Protein AF-A0A512M4A0-F1 (afdb_monomer_lite)

Structure (mmCIF, N/CA/C/O backbone):
data_AF-A0A512M4A0-F1
#
_entry.id   AF-A0A512M4A0-F1
#
loop_
_atom_site.group_PDB
_atom_site.id
_atom_site.type_symbol
_atom_site.label_atom_id
_atom_site.label_alt_id
_atom_site.label_comp_id
_atom_site.label_asym_id
_atom_site.label_entity_id
_atom_site.label_seq_id
_atom_site.pdbx_PDB_ins_code
_atom_site.Cartn_x
_atom_site.Cartn_y
_atom_site.Cartn_z
_atom_site.occupancy
_atom_site.B_iso_or_equiv
_atom_site.auth_seq_id
_atom_site.auth_comp_id
_atom_site.auth_asym_id
_atom_site.auth_atom_id
_atom_site.pdbx_PDB_model_num
ATOM 1 N N . MET A 1 1 ? 13.919 19.488 -38.236 1.00 41.12 1 MET A N 1
ATOM 2 C CA . MET A 1 1 ? 12.652 19.276 -37.510 1.00 41.12 1 MET A CA 1
ATOM 3 C C . MET A 1 1 ? 13.032 18.792 -36.120 1.00 41.12 1 MET A C 1
ATOM 5 O O . MET A 1 1 ? 13.508 17.676 -36.000 1.00 41.12 1 MET A O 1
ATOM 9 N N . LEU A 1 2 ? 12.998 19.676 -35.120 1.00 34.88 2 LEU A N 1
ATOM 10 C CA . LEU A 1 2 ? 13.291 19.325 -33.727 1.00 34.88 2 LEU A CA 1
ATOM 11 C C . LEU A 1 2 ? 12.071 18.585 -33.168 1.00 34.88 2 LEU A C 1
ATOM 13 O O . LEU A 1 2 ? 11.022 19.201 -32.999 1.00 34.88 2 LEU A O 1
ATOM 17 N N . TYR A 1 3 ? 12.195 17.283 -32.919 1.00 36.91 3 TYR A N 1
ATOM 18 C CA . TYR A 1 3 ? 11.244 16.576 -32.068 1.00 36.91 3 TYR A CA 1
ATOM 19 C C . TYR A 1 3 ? 11.517 17.026 -30.631 1.00 36.91 3 TYR A C 1
ATOM 21 O O . TYR A 1 3 ? 12.506 16.631 -30.020 1.00 36.91 3 TYR A O 1
ATOM 29 N N . LEU A 1 4 ? 10.673 17.922 -30.121 1.00 42.09 4 LEU A N 1
ATOM 30 C CA . LEU A 1 4 ? 10.556 18.157 -28.688 1.00 42.09 4 LEU A CA 1
ATOM 31 C C . LEU A 1 4 ? 10.042 16.847 -28.090 1.00 42.09 4 LEU A C 1
ATOM 33 O O . LEU A 1 4 ? 8.860 16.540 -28.223 1.00 42.09 4 LEU A O 1
ATOM 37 N N . GLY A 1 5 ? 10.943 16.055 -27.506 1.00 41.31 5 GLY A N 1
ATOM 38 C CA . GLY A 1 5 ? 10.567 14.920 -26.676 1.00 41.31 5 GLY A CA 1
ATOM 39 C C . GLY A 1 5 ? 9.622 15.434 -25.601 1.00 41.31 5 GLY A C 1
ATOM 40 O O . GLY A 1 5 ? 10.017 16.229 -24.746 1.00 41.31 5 GLY A O 1
ATOM 41 N N . LEU A 1 6 ? 8.349 15.064 -25.703 1.00 45.38 6 LEU A N 1
ATOM 42 C CA . LEU A 1 6 ? 7.398 15.284 -24.631 1.00 45.38 6 LEU A CA 1
ATOM 43 C C . LEU A 1 6 ? 7.891 14.412 -23.482 1.00 45.38 6 LEU A C 1
ATOM 45 O O . LEU A 1 6 ? 7.681 13.205 -23.504 1.00 45.38 6 LEU A O 1
ATOM 49 N N . ASN A 1 7 ? 8.572 15.011 -22.503 1.00 50.28 7 ASN A N 1
ATOM 50 C CA . ASN A 1 7 ? 8.697 14.370 -21.201 1.00 50.28 7 ASN A CA 1
ATOM 51 C C . ASN A 1 7 ? 7.264 14.052 -20.762 1.00 50.28 7 ASN A C 1
ATOM 53 O O . ASN A 1 7 ? 6.471 15.000 -20.652 1.00 50.28 7 ASN A O 1
ATOM 57 N N . PRO A 1 8 ? 6.895 12.772 -20.574 1.00 53.66 8 PRO A N 1
ATOM 58 C CA . PRO A 1 8 ? 5.578 12.458 -20.059 1.00 53.66 8 PRO A CA 1
ATOM 59 C C . PRO A 1 8 ? 5.421 13.219 -18.745 1.00 53.66 8 PRO A C 1
ATOM 61 O O . PRO A 1 8 ? 6.340 13.274 -17.922 1.00 53.66 8 PRO A O 1
ATOM 64 N N . ALA A 1 9 ? 4.289 13.910 -18.593 1.00 57.00 9 ALA A N 1
ATOM 65 C CA . ALA A 1 9 ? 4.001 14.579 -17.337 1.00 57.00 9 ALA A CA 1
ATOM 66 C C . ALA A 1 9 ? 4.089 13.523 -16.225 1.00 57.00 9 ALA A C 1
ATOM 68 O O . ALA A 1 9 ? 3.584 12.417 -16.427 1.00 57.00 9 ALA A O 1
ATOM 69 N N . PRO A 1 10 ? 4.733 13.825 -15.084 1.00 62.16 10 PRO A N 1
ATOM 70 C CA . PRO A 1 10 ? 4.868 12.850 -14.015 1.00 62.16 10 PRO A CA 1
ATOM 71 C C . PRO A 1 10 ? 3.476 12.377 -13.621 1.00 62.16 10 PRO A C 1
ATOM 73 O O . PRO A 1 10 ? 2.618 13.206 -13.288 1.00 62.16 10 PRO A O 1
ATOM 76 N N . THR A 1 11 ? 3.247 11.068 -13.665 1.00 65.50 11 THR A N 1
ATOM 77 C CA . THR A 1 11 ? 1.976 10.534 -13.208 1.00 65.50 11 THR A CA 1
ATOM 78 C C . THR A 1 11 ? 1.826 10.841 -11.728 1.00 65.50 11 THR A C 1
ATOM 80 O O . THR A 1 11 ? 2.746 10.702 -10.915 1.00 65.50 11 THR A O 1
ATOM 83 N N . MET A 1 12 ? 0.627 11.285 -11.376 1.00 79.56 12 MET A N 1
ATOM 84 C CA . MET A 1 12 ? 0.253 11.506 -9.995 1.00 79.56 12 MET A CA 1
ATOM 85 C C . MET A 1 12 ? -0.950 10.640 -9.675 1.00 79.56 12 MET A C 1
ATOM 87 O O . MET A 1 12 ? -2.031 10.822 -10.242 1.00 79.56 12 MET A O 1
ATOM 91 N N . LEU A 1 13 ? -0.754 9.732 -8.725 1.00 90.75 13 LEU A N 1
ATOM 92 C CA . LEU A 1 13 ? -1.834 8.969 -8.120 1.00 90.75 13 LEU A CA 1
ATOM 93 C C . LEU A 1 13 ? -2.157 9.609 -6.777 1.00 90.75 13 LEU A C 1
ATOM 95 O O . LEU A 1 13 ? -1.261 9.839 -5.963 1.00 90.75 13 LEU A O 1
ATOM 99 N N . THR A 1 14 ? -3.426 9.907 -6.533 1.00 94.44 14 THR A N 1
ATOM 100 C CA . THR A 1 14 ? -3.898 10.340 -5.216 1.00 94.44 14 THR A CA 1
ATOM 101 C C . THR A 1 14 ? -4.857 9.298 -4.677 1.00 94.44 14 THR A C 1
ATOM 103 O O . THR A 1 14 ? -5.840 8.962 -5.321 1.00 94.44 14 THR A O 1
ATOM 106 N N . LEU A 1 15 ? -4.564 8.784 -3.492 1.00 96.44 15 LEU A N 1
ATOM 107 C CA . LEU A 1 15 ? -5.384 7.804 -2.798 1.00 96.44 15 LEU A CA 1
ATOM 1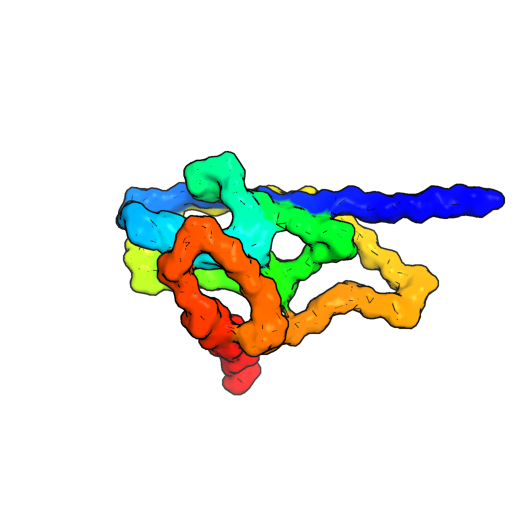08 C C . LEU A 1 15 ? -5.973 8.458 -1.552 1.00 96.44 15 LEU A C 1
ATOM 110 O O . LEU A 1 15 ? -5.266 9.146 -0.810 1.00 96.44 15 LEU A O 1
ATOM 114 N N . SER A 1 16 ? -7.263 8.243 -1.304 1.00 97.81 16 SER A N 1
ATOM 115 C CA . SER A 1 16 ? -7.905 8.691 -0.071 1.00 97.81 16 SER A CA 1
ATOM 116 C C . SER A 1 16 ? -8.932 7.694 0.445 1.00 97.81 16 SER A C 1
ATOM 118 O O . SER A 1 16 ? -9.604 7.011 -0.328 1.00 97.81 16 SER A O 1
ATOM 120 N N . PHE A 1 17 ? -9.046 7.595 1.766 1.00 98.12 17 PHE A N 1
ATOM 121 C CA . PHE A 1 17 ? -9.966 6.671 2.425 1.00 98.12 17 PHE A CA 1
ATOM 122 C C . PHE A 1 17 ? -10.440 7.201 3.780 1.00 98.12 17 PHE A C 1
ATOM 124 O O . PHE A 1 17 ? -9.798 8.064 4.373 1.00 98.12 17 PHE A O 1
ATOM 131 N N . ASP A 1 18 ? -11.523 6.640 4.317 1.00 97.25 18 ASP A N 1
ATOM 132 C CA . ASP A 1 18 ? -11.910 6.827 5.721 1.00 97.25 18 ASP A CA 1
ATOM 133 C C . ASP A 1 18 ? -12.324 5.503 6.368 1.00 97.25 18 ASP A C 1
ATOM 135 O O . ASP A 1 18 ? -12.957 4.652 5.740 1.00 97.25 18 ASP A O 1
ATOM 139 N N . LEU A 1 19 ? -11.955 5.347 7.639 1.00 97.06 19 LEU A N 1
ATOM 140 C CA . LEU A 1 19 ? -12.124 4.132 8.434 1.00 97.06 19 LEU A CA 1
ATOM 141 C C . LEU A 1 19 ? -12.955 4.467 9.672 1.00 97.06 19 LEU A C 1
ATOM 143 O O . LEU A 1 19 ? -12.579 5.360 10.435 1.00 97.06 19 LEU A O 1
ATOM 147 N N . ALA A 1 20 ? -14.063 3.760 9.894 1.00 93.62 20 ALA A N 1
ATOM 148 C CA . ALA A 1 20 ? -14.958 4.044 11.017 1.00 93.62 20 ALA A CA 1
ATOM 149 C C . ALA A 1 20 ? -14.317 3.704 12.370 1.00 93.62 20 ALA A C 1
ATOM 151 O O . ALA A 1 20 ? -14.230 4.572 13.237 1.00 93.62 20 ALA A O 1
ATOM 152 N N . ASP A 1 21 ? -13.796 2.483 12.493 1.00 92.38 21 ASP A N 1
ATOM 153 C CA . ASP A 1 21 ? -13.475 1.875 13.793 1.00 92.38 21 ASP A CA 1
ATOM 154 C C . ASP A 1 21 ? -11.971 1.670 14.019 1.00 92.38 21 ASP A C 1
ATOM 156 O O . ASP A 1 21 ? -11.545 1.068 15.000 1.00 92.38 21 ASP A O 1
ATOM 160 N N . ALA A 1 22 ? -11.132 2.185 13.117 1.00 95.31 22 ALA A N 1
ATOM 161 C CA . ALA A 1 22 ? -9.688 2.060 13.260 1.00 95.31 22 ALA A CA 1
ATOM 162 C C . ALA A 1 22 ? -9.193 2.795 14.523 1.00 95.31 22 ALA A C 1
ATOM 164 O O . ALA A 1 22 ? -9.681 3.872 14.882 1.00 95.31 22 ALA A O 1
ATOM 165 N N . THR A 1 23 ? -8.154 2.275 15.161 1.00 96.94 23 THR A N 1
ATOM 166 C CA . THR A 1 23 ? -7.475 2.936 16.280 1.00 96.94 23 THR A CA 1
ATOM 167 C C . THR A 1 23 ? -6.414 3.931 15.777 1.00 96.94 23 THR A C 1
ATOM 169 O O . THR A 1 23 ? -6.088 3.965 14.580 1.00 96.94 23 THR A O 1
ATOM 172 N N . PRO A 1 24 ? -5.824 4.763 16.658 1.00 96.06 24 PRO A N 1
ATOM 173 C CA . PRO A 1 24 ? -4.628 5.531 16.311 1.00 96.06 24 PRO A CA 1
ATOM 174 C C . PRO A 1 24 ? -3.459 4.646 15.857 1.00 96.06 24 PRO A C 1
ATOM 176 O O . PRO A 1 24 ? -2.712 5.043 14.966 1.00 96.06 24 PRO A O 1
ATOM 179 N N . ASN A 1 25 ? -3.326 3.440 16.421 1.00 96.62 25 ASN A N 1
ATOM 180 C CA . ASN A 1 25 ? -2.296 2.484 16.016 1.00 96.62 25 ASN A CA 1
ATOM 181 C C . ASN A 1 25 ? -2.547 1.953 14.603 1.00 96.62 25 ASN A C 1
ATOM 183 O O . ASN A 1 25 ? -1.619 1.928 13.807 1.00 96.62 25 ASN A O 1
ATOM 187 N N . ASP A 1 26 ? -3.789 1.627 14.243 1.00 97.38 26 ASP A N 1
ATOM 188 C CA . ASP A 1 26 ? -4.103 1.176 12.879 1.00 97.38 26 ASP A CA 1
ATOM 189 C C . ASP A 1 26 ? -3.805 2.269 11.846 1.00 97.38 26 ASP A C 1
ATOM 191 O O . ASP A 1 26 ? -3.204 2.015 10.803 1.00 97.38 26 ASP A O 1
ATOM 195 N N . ARG A 1 27 ? -4.151 3.524 12.159 1.00 96.69 27 ARG A N 1
ATOM 196 C CA . ARG A 1 27 ? -3.851 4.672 11.285 1.00 96.69 27 ARG A CA 1
ATOM 197 C C . ARG A 1 27 ? -2.358 4.914 11.128 1.00 96.69 27 ARG A C 1
ATOM 199 O O . ARG A 1 27 ? -1.901 5.180 10.018 1.00 96.69 27 ARG A O 1
ATOM 206 N N . ASN A 1 28 ? -1.605 4.848 12.221 1.00 96.88 28 ASN A N 1
ATOM 207 C CA . ASN A 1 28 ? -0.160 5.036 12.183 1.00 96.88 28 ASN A CA 1
ATOM 208 C C . ASN A 1 28 ? 0.532 3.875 11.448 1.00 96.88 28 ASN A C 1
ATOM 210 O O . ASN A 1 28 ? 1.438 4.128 10.652 1.00 96.88 28 ASN A O 1
ATOM 214 N N . TYR A 1 29 ? 0.040 2.643 11.607 1.00 97.81 29 TYR A N 1
ATOM 215 C CA . TYR A 1 29 ? 0.504 1.483 10.855 1.00 97.81 29 TYR A CA 1
ATOM 216 C C . TYR A 1 29 ? 0.261 1.662 9.354 1.00 97.81 29 TYR A C 1
ATOM 218 O O . TYR A 1 29 ? 1.205 1.558 8.574 1.00 97.81 29 TYR A O 1
ATOM 226 N N . LEU A 1 30 ? -0.966 1.997 8.937 1.00 97.62 30 LEU A N 1
ATOM 227 C CA . LEU A 1 30 ? -1.296 2.219 7.524 1.00 97.62 30 LEU A CA 1
ATOM 228 C C . LEU A 1 30 ? -0.501 3.378 6.925 1.00 97.62 30 LEU A C 1
ATOM 230 O O . LEU A 1 30 ? -0.009 3.264 5.807 1.00 97.62 30 LEU A O 1
ATOM 234 N N . ARG A 1 31 ? -0.308 4.467 7.678 1.00 97.62 31 ARG A N 1
ATOM 235 C CA . ARG A 1 31 ? 0.579 5.563 7.272 1.00 97.62 31 ARG A CA 1
ATOM 236 C C . ARG A 1 31 ? 1.997 5.062 7.021 1.00 97.62 31 ARG A C 1
ATOM 238 O O . ARG A 1 31 ? 2.548 5.342 5.967 1.00 97.62 31 ARG A O 1
ATOM 245 N N . SER A 1 32 ? 2.574 4.352 7.991 1.00 98.00 32 SER A N 1
ATOM 246 C CA . SER A 1 32 ? 3.921 3.787 7.879 1.00 98.00 32 SER A CA 1
ATOM 247 C C . SER A 1 32 ? 4.031 2.860 6.666 1.00 98.00 32 SER A C 1
ATOM 249 O O . SER A 1 32 ? 4.989 2.953 5.910 1.00 98.00 32 SER A O 1
ATOM 251 N N . MET A 1 33 ? 3.026 2.011 6.449 1.00 98.00 33 MET A N 1
ATOM 252 C CA . MET A 1 33 ? 2.973 1.064 5.337 1.00 98.00 33 MET A CA 1
ATOM 253 C C . MET A 1 33 ? 2.922 1.780 3.982 1.00 98.00 33 MET A C 1
ATOM 255 O O . MET A 1 33 ? 3.744 1.490 3.119 1.00 98.00 33 MET A O 1
ATOM 259 N N . PHE A 1 34 ? 2.024 2.753 3.803 1.00 98.06 34 PHE A N 1
ATOM 260 C CA . PHE A 1 34 ? 1.949 3.532 2.565 1.00 98.06 34 PHE A CA 1
ATOM 261 C C . PHE A 1 34 ? 3.251 4.301 2.307 1.00 98.06 34 PHE A C 1
ATOM 263 O O . PHE A 1 34 ? 3.774 4.257 1.197 1.00 98.06 34 PHE A O 1
ATOM 270 N N . GLU A 1 35 ? 3.821 4.942 3.330 1.00 97.38 35 GLU A N 1
ATOM 271 C CA . GLU A 1 35 ? 5.104 5.644 3.206 1.00 97.38 35 GLU A CA 1
ATOM 272 C C . GLU A 1 35 ? 6.229 4.692 2.761 1.00 97.38 35 GLU A C 1
ATOM 274 O O . GLU A 1 35 ? 6.976 5.041 1.858 1.00 97.38 35 GLU A O 1
ATOM 279 N N . ARG A 1 36 ? 6.290 3.449 3.267 1.00 97.25 36 ARG A N 1
ATOM 280 C CA . ARG A 1 36 ? 7.267 2.441 2.800 1.00 97.25 36 ARG A CA 1
ATOM 281 C C . ARG A 1 36 ? 7.136 2.090 1.316 1.00 97.25 36 ARG A C 1
ATOM 283 O O . ARG A 1 36 ? 8.133 1.754 0.683 1.00 97.25 36 ARG A O 1
ATOM 290 N N . PHE A 1 37 ? 5.933 2.161 0.753 1.00 95.88 37 PHE A N 1
ATOM 291 C CA . PHE A 1 37 ? 5.702 1.953 -0.679 1.00 95.88 37 PHE A CA 1
ATOM 292 C C . PHE A 1 37 ? 5.939 3.214 -1.532 1.00 95.88 37 PHE A C 1
ATOM 294 O O . PHE A 1 37 ? 5.699 3.171 -2.736 1.00 95.88 37 PHE A O 1
ATOM 301 N N . GLY A 1 38 ? 6.414 4.314 -0.941 1.00 94.50 38 GLY A N 1
ATOM 302 C CA . GLY A 1 38 ? 6.703 5.570 -1.639 1.00 94.50 38 GLY A CA 1
ATOM 303 C C . GLY A 1 38 ? 5.534 6.547 -1.713 1.00 94.50 38 GLY A C 1
ATOM 304 O O . GLY A 1 38 ? 5.561 7.529 -2.455 1.00 94.50 38 GLY A O 1
ATOM 305 N N . TRP A 1 39 ? 4.472 6.313 -0.941 1.00 95.31 39 TRP A N 1
ATOM 306 C CA . TRP A 1 39 ? 3.354 7.245 -0.880 1.00 95.31 39 TRP A CA 1
ATOM 307 C C . TRP A 1 39 ? 3.642 8.383 0.096 1.00 95.31 39 TRP A C 1
ATOM 309 O O . TRP A 1 39 ? 3.807 8.191 1.301 1.00 95.31 39 TRP A O 1
ATOM 319 N N . LYS A 1 40 ? 3.571 9.616 -0.396 1.00 95.62 40 LYS A N 1
ATOM 320 C CA . LYS A 1 40 ? 3.667 10.816 0.430 1.00 95.62 40 LYS A CA 1
ATOM 321 C C . LYS A 1 40 ? 2.317 11.169 1.041 1.00 95.62 40 LYS A C 1
ATOM 323 O O . LYS A 1 40 ? 1.348 11.439 0.333 1.00 95.62 40 LYS A O 1
ATOM 328 N N . ARG A 1 41 ? 2.255 11.271 2.367 1.00 96.31 41 ARG A N 1
ATOM 329 C CA . ARG A 1 41 ? 1.058 11.748 3.071 1.00 96.31 41 ARG A CA 1
ATOM 330 C C . ARG A 1 41 ? 0.794 13.233 2.784 1.00 96.31 41 ARG A C 1
ATOM 332 O O . ARG A 1 41 ? 1.678 14.067 2.967 1.00 96.31 41 ARG A O 1
ATOM 339 N N . LEU A 1 42 ? -0.440 13.566 2.399 1.00 95.56 42 LEU A N 1
ATOM 340 C CA . LEU A 1 42 ? -0.903 14.949 2.198 1.00 95.56 42 LEU A CA 1
ATOM 341 C C . LEU A 1 42 ? -1.674 15.511 3.403 1.00 95.56 42 LEU A C 1
ATOM 343 O O . LEU A 1 42 ? -1.827 16.721 3.530 1.00 95.56 42 LEU A O 1
ATOM 347 N N . GLY A 1 43 ? -2.144 14.640 4.296 1.00 92.38 43 GLY A N 1
ATOM 348 C CA . GLY A 1 43 ? -2.919 15.001 5.484 1.00 92.38 43 GLY A CA 1
ATOM 349 C C . GLY A 1 43 ? -4.065 14.020 5.702 1.00 92.38 43 GLY A C 1
ATOM 350 O O . GLY A 1 43 ? -4.555 13.417 4.752 1.00 92.38 43 GLY A O 1
ATOM 351 N N . GLY A 1 44 ? -4.472 13.806 6.959 1.00 91.00 44 GLY A N 1
ATOM 352 C CA . GLY A 1 44 ? -5.499 12.807 7.278 1.00 91.00 44 GLY A CA 1
ATOM 353 C C . GLY A 1 44 ? -5.130 11.427 6.720 1.00 91.00 44 GLY A C 1
ATOM 354 O O . GLY A 1 44 ? -4.017 10.954 6.983 1.00 91.00 44 GLY A O 1
ATOM 355 N N . SER A 1 45 ? -6.050 10.856 5.941 1.00 95.81 45 SER A N 1
ATOM 356 C CA . SER A 1 45 ? -5.940 9.586 5.207 1.00 95.81 45 SER A CA 1
ATOM 357 C C . SER A 1 45 ? -5.790 9.799 3.690 1.00 95.81 45 SER A C 1
ATOM 359 O O . SER A 1 45 ? -6.291 9.009 2.894 1.00 95.81 45 SER A O 1
ATOM 361 N N . VAL A 1 46 ? -5.149 10.900 3.286 1.00 97.50 46 VAL A N 1
ATOM 362 C CA . VAL A 1 46 ? -4.886 11.249 1.883 1.00 97.50 46 VAL A CA 1
ATOM 363 C C . VAL A 1 46 ? -3.396 11.105 1.587 1.00 97.50 46 VAL A C 1
ATOM 365 O O . VAL A 1 46 ? -2.551 11.649 2.310 1.00 97.50 46 VAL A O 1
ATOM 368 N N . PHE A 1 47 ? -3.080 10.402 0.505 1.00 97.12 47 PHE A N 1
ATOM 369 C CA . PHE A 1 47 ? -1.727 10.059 0.084 1.00 97.12 47 PHE A CA 1
ATOM 370 C C . PHE A 1 47 ? -1.535 10.339 -1.403 1.00 97.12 47 PHE A C 1
ATOM 372 O O . PHE A 1 47 ? -2.469 10.219 -2.192 1.00 97.12 47 PHE A O 1
ATOM 379 N N . ARG A 1 48 ? -0.313 10.701 -1.788 1.00 94.44 48 ARG A N 1
ATOM 380 C CA . ARG A 1 48 ? 0.088 10.892 -3.178 1.00 94.44 48 ARG A CA 1
ATOM 381 C C . ARG A 1 48 ? 1.305 10.049 -3.498 1.00 94.44 48 ARG A C 1
ATOM 383 O O . ARG A 1 48 ? 2.315 10.163 -2.811 1.00 94.44 48 ARG A O 1
ATOM 390 N N . TYR A 1 49 ? 1.213 9.277 -4.565 1.00 92.00 49 TYR A N 1
ATOM 391 C CA . TYR A 1 49 ? 2.350 8.615 -5.182 1.00 92.00 49 TYR A CA 1
ATOM 392 C C . TYR A 1 49 ? 2.772 9.416 -6.416 1.00 92.00 49 TYR A C 1
ATOM 394 O O . TYR A 1 49 ? 1.920 9.883 -7.181 1.00 92.00 49 TYR A O 1
ATOM 402 N N . LYS A 1 50 ? 4.079 9.640 -6.551 1.00 83.00 50 LYS A N 1
ATOM 403 C CA . LYS A 1 50 ? 4.697 10.305 -7.700 1.00 83.00 50 LYS A CA 1
ATOM 404 C C . LYS A 1 50 ? 6.002 9.578 -7.996 1.00 83.00 50 LYS A C 1
ATOM 406 O O . LYS A 1 50 ? 6.905 9.626 -7.166 1.00 83.00 50 LYS A O 1
ATOM 411 N N . ASP A 1 51 ? 6.094 8.992 -9.178 1.00 73.50 51 ASP A N 1
ATOM 412 C CA . ASP A 1 51 ? 7.352 8.520 -9.749 1.00 73.50 51 ASP A CA 1
ATOM 413 C C . ASP A 1 51 ? 7.762 9.473 -10.883 1.00 73.50 51 ASP A C 1
ATOM 415 O O . ASP A 1 51 ? 6.916 10.064 -11.559 1.00 73.50 51 ASP A O 1
ATOM 419 N N . GLU A 1 52 ? 9.062 9.709 -11.028 1.00 65.50 52 GLU A N 1
ATOM 420 C CA . GLU A 1 52 ? 9.613 10.615 -12.040 1.00 65.50 52 GLU A CA 1
ATOM 421 C C . GLU A 1 52 ? 9.919 9.906 -13.358 1.00 65.50 52 GLU A C 1
ATOM 423 O O . GLU A 1 52 ? 10.016 10.577 -14.383 1.00 65.50 52 GLU A O 1
ATOM 428 N N . ASN A 1 53 ? 10.043 8.576 -13.340 1.00 61.47 53 ASN A N 1
ATOM 429 C CA . ASN A 1 53 ? 10.480 7.802 -14.496 1.00 61.47 53 ASN A CA 1
ATOM 430 C C . ASN A 1 53 ? 9.349 6.972 -15.109 1.00 61.47 53 ASN A C 1
ATOM 432 O O . ASN A 1 53 ? 9.228 6.942 -16.331 1.00 61.47 53 ASN A O 1
ATOM 436 N N . ASN A 1 54 ? 8.526 6.300 -14.295 1.00 66.56 54 ASN A N 1
ATOM 437 C CA . ASN A 1 54 ? 7.334 5.587 -14.764 1.00 66.56 54 ASN A CA 1
ATOM 438 C C . ASN A 1 54 ? 6.458 5.130 -13.590 1.00 66.56 54 ASN A C 1
ATOM 440 O O . ASN A 1 54 ? 6.958 4.953 -12.486 1.00 66.56 54 ASN A O 1
ATOM 444 N N . ASP A 1 55 ? 5.174 4.871 -13.825 1.00 73.31 55 ASP A N 1
ATOM 445 C CA . ASP A 1 55 ? 4.309 4.315 -12.783 1.00 73.31 55 ASP A CA 1
ATOM 446 C C . ASP A 1 55 ? 4.693 2.870 -12.445 1.00 73.31 55 ASP A C 1
ATOM 448 O O . ASP A 1 55 ? 4.360 1.946 -13.196 1.00 73.31 55 ASP A O 1
ATOM 452 N N . ASP A 1 56 ? 5.319 2.634 -11.290 1.00 85.12 56 ASP A N 1
ATOM 453 C CA . ASP A 1 56 ? 5.581 1.271 -10.823 1.00 85.12 56 ASP A CA 1
ATOM 454 C C . ASP A 1 56 ? 4.326 0.641 -10.188 1.00 85.12 56 ASP A C 1
ATOM 456 O O . ASP A 1 56 ? 4.184 0.457 -8.970 1.00 85.12 56 ASP A O 1
ATOM 460 N N . TRP A 1 57 ? 3.362 0.324 -11.055 1.00 87.31 57 TRP A N 1
ATOM 461 C CA . TRP A 1 57 ? 2.088 -0.254 -10.648 1.00 87.31 57 TRP A CA 1
ATOM 462 C C . TRP A 1 57 ? 2.255 -1.602 -9.952 1.00 87.31 57 TRP A C 1
ATOM 464 O O . TRP A 1 57 ? 1.563 -1.862 -8.967 1.00 87.31 57 TRP A O 1
ATOM 474 N N . LEU A 1 58 ? 3.145 -2.457 -10.458 1.00 90.06 58 LEU A N 1
ATOM 475 C CA . LEU A 1 58 ? 3.231 -3.851 -10.026 1.00 90.06 58 LEU A CA 1
ATOM 476 C C . LEU A 1 58 ? 4.109 -4.053 -8.792 1.00 90.06 58 LEU A C 1
ATOM 478 O O . LEU A 1 58 ? 3.819 -4.976 -8.035 1.00 90.06 58 LEU A O 1
ATOM 482 N N . ASN A 1 59 ? 5.092 -3.187 -8.525 1.00 91.44 59 ASN A N 1
ATOM 483 C CA . ASN A 1 59 ? 5.923 -3.313 -7.324 1.00 91.44 59 ASN A CA 1
ATOM 484 C C . ASN A 1 59 ? 5.497 -2.366 -6.196 1.00 91.44 59 ASN A C 1
ATOM 486 O O . ASN A 1 59 ? 5.754 -2.655 -5.026 1.00 91.44 59 ASN A O 1
ATOM 490 N N . ARG A 1 60 ? 4.823 -1.244 -6.501 1.00 92.19 60 ARG A N 1
ATOM 491 C CA . ARG A 1 60 ? 4.458 -0.224 -5.496 1.00 92.19 60 ARG A CA 1
ATOM 492 C C . ARG A 1 60 ? 2.965 -0.071 -5.305 1.00 92.19 60 ARG A C 1
ATOM 494 O O . ARG A 1 60 ? 2.443 -0.306 -4.212 1.00 92.19 60 ARG A O 1
ATOM 501 N N . VAL A 1 61 ? 2.271 0.332 -6.364 1.00 92.81 61 VAL A N 1
ATOM 502 C CA . VAL A 1 61 ? 0.885 0.802 -6.261 1.00 92.81 61 VAL A CA 1
ATOM 503 C C . VAL A 1 61 ? -0.040 -0.349 -5.891 1.00 92.81 61 VAL A C 1
ATOM 505 O O . VAL A 1 61 ? -0.671 -0.313 -4.834 1.00 92.81 61 VAL A O 1
ATOM 508 N N . VAL A 1 62 ? -0.085 -1.401 -6.709 1.00 94.19 62 VAL A N 1
ATOM 509 C CA . VAL A 1 62 ? -0.960 -2.557 -6.484 1.00 94.19 62 VAL A CA 1
ATOM 510 C C . VAL A 1 62 ? -0.613 -3.269 -5.173 1.00 94.19 62 VAL A C 1
ATOM 512 O O . VAL A 1 62 ? -1.537 -3.457 -4.375 1.00 94.19 62 VAL A O 1
ATOM 515 N N . PRO A 1 63 ? 0.661 -3.589 -4.859 1.00 95.62 63 PRO A N 1
ATOM 516 C CA . PRO A 1 63 ? 0.999 -4.224 -3.586 1.00 95.62 63 PRO A CA 1
ATOM 517 C C . PRO A 1 63 ? 0.560 -3.417 -2.363 1.00 95.62 63 PRO A C 1
ATOM 519 O O . PRO A 1 63 ? 0.000 -3.994 -1.433 1.00 95.62 63 PRO A O 1
ATOM 522 N N . SER A 1 64 ? 0.722 -2.088 -2.372 1.00 96.62 64 SER A N 1
ATOM 523 C CA . SER A 1 64 ? 0.290 -1.239 -1.252 1.00 96.62 64 SER A CA 1
ATOM 524 C C . SER A 1 64 ? -1.229 -1.258 -1.036 1.00 96.62 64 SER A C 1
ATOM 526 O O . SER A 1 64 ? -1.702 -1.333 0.100 1.00 96.62 64 SER A O 1
ATOM 528 N N . ILE A 1 65 ? -2.010 -1.264 -2.121 1.00 97.19 65 ILE A N 1
ATOM 529 C CA . ILE A 1 65 ? -3.477 -1.311 -2.073 1.00 97.19 65 ILE A CA 1
ATOM 530 C C . ILE A 1 65 ? -3.954 -2.700 -1.638 1.00 97.19 65 ILE A C 1
ATOM 532 O O . ILE A 1 65 ? -4.872 -2.816 -0.822 1.00 97.19 65 ILE A O 1
ATOM 536 N N . MET A 1 66 ? -3.321 -3.762 -2.140 1.00 97.50 66 MET A N 1
ATOM 537 C CA . MET A 1 66 ? -3.623 -5.130 -1.722 1.00 97.50 66 MET A CA 1
ATOM 538 C C . MET A 1 66 ? -3.290 -5.345 -0.244 1.00 97.50 66 MET A C 1
ATOM 540 O O . MET A 1 66 ? -4.099 -5.933 0.476 1.00 97.50 66 MET A O 1
ATOM 544 N N . PHE A 1 67 ? -2.155 -4.818 0.228 1.00 97.69 67 PHE A N 1
ATOM 545 C CA . PHE A 1 67 ? -1.783 -4.863 1.639 1.00 97.69 67 PHE A CA 1
ATOM 546 C C . PHE A 1 67 ? -2.808 -4.103 2.487 1.00 97.69 67 PHE A C 1
ATOM 548 O O . PHE A 1 67 ? -3.304 -4.642 3.474 1.00 97.69 67 PHE A O 1
ATOM 555 N N . PHE A 1 68 ? -3.184 -2.881 2.088 1.00 98.19 68 PHE A N 1
ATOM 556 C CA . PHE A 1 68 ? -4.233 -2.100 2.752 1.00 98.19 68 PHE A CA 1
ATOM 557 C C . PHE A 1 68 ? -5.538 -2.894 2.879 1.00 98.19 68 PHE A C 1
ATOM 559 O O . PHE A 1 68 ? -6.074 -3.007 3.981 1.00 98.19 68 PHE A O 1
ATOM 566 N N . ARG A 1 69 ? -6.015 -3.498 1.781 1.00 97.69 69 ARG A N 1
ATOM 567 C CA . ARG A 1 69 ? -7.217 -4.344 1.788 1.00 97.69 69 ARG A CA 1
ATOM 568 C C . ARG A 1 69 ? -7.062 -5.518 2.755 1.00 97.69 69 ARG A C 1
ATOM 570 O O . ARG A 1 69 ? -7.973 -5.784 3.531 1.00 97.69 69 ARG A O 1
ATOM 577 N N . SER A 1 70 ? -5.932 -6.222 2.705 1.00 97.12 70 SER A N 1
ATOM 578 C CA . SER A 1 70 ? -5.663 -7.353 3.597 1.00 97.12 70 SER A CA 1
ATOM 579 C C . SER A 1 70 ? -5.688 -6.924 5.063 1.00 97.12 70 SER A C 1
ATOM 581 O O . SER A 1 70 ? -6.286 -7.604 5.890 1.00 97.12 70 SER A O 1
ATOM 583 N N . PHE A 1 71 ? -5.084 -5.778 5.377 1.00 97.25 71 PHE A N 1
ATOM 584 C CA . PHE A 1 71 ? -5.014 -5.238 6.728 1.00 97.25 71 PHE A CA 1
ATOM 585 C C . PHE A 1 71 ? -6.399 -4.903 7.288 1.00 97.25 71 PHE A C 1
ATOM 587 O O . PHE A 1 71 ? -6.711 -5.299 8.407 1.00 97.25 71 PHE A O 1
ATOM 594 N N . ILE A 1 72 ? -7.241 -4.197 6.524 1.00 97.38 72 ILE A N 1
ATOM 595 C CA . ILE A 1 72 ? -8.576 -3.815 7.012 1.00 97.38 72 ILE A CA 1
ATOM 596 C C . ILE A 1 72 ? -9.505 -5.023 7.169 1.00 97.38 72 ILE A C 1
ATOM 598 O O . ILE A 1 72 ? -10.328 -5.021 8.076 1.00 97.38 72 ILE A O 1
ATOM 602 N N . VAL A 1 73 ? -9.353 -6.059 6.333 1.00 97.25 73 VAL A N 1
ATOM 603 C CA . VAL A 1 73 ? -10.130 -7.304 6.445 1.00 97.25 73 VAL A CA 1
ATOM 604 C C . VAL A 1 73 ? -9.704 -8.097 7.678 1.00 97.25 73 VAL A C 1
ATOM 606 O O . VAL A 1 73 ? -10.555 -8.475 8.472 1.00 97.25 73 VAL A O 1
ATOM 609 N N . GLU A 1 74 ? -8.401 -8.306 7.871 1.00 96.38 74 GLU A N 1
ATOM 610 C CA . GLU A 1 74 ? -7.871 -9.053 9.023 1.00 96.38 74 GLU A CA 1
ATOM 611 C C . GLU A 1 74 ? -8.225 -8.393 10.363 1.00 96.38 74 GLU A C 1
ATOM 613 O O . GLU A 1 74 ? -8.425 -9.060 11.374 1.00 96.38 74 GLU A O 1
ATOM 618 N N . ARG A 1 75 ? -8.296 -7.060 10.383 1.00 96.31 75 ARG A N 1
ATOM 619 C CA . ARG A 1 75 ? -8.588 -6.276 11.587 1.00 96.31 75 ARG A CA 1
ATOM 620 C C . ARG A 1 75 ? -10.072 -5.973 11.788 1.00 96.31 75 ARG A C 1
ATOM 622 O O . ARG A 1 75 ? -10.385 -5.275 12.747 1.00 96.31 75 ARG A O 1
ATOM 629 N N . ASP A 1 76 ? -10.945 -6.455 10.903 1.00 97.06 76 ASP A N 1
ATOM 630 C CA . ASP A 1 76 ? -12.385 -6.158 10.904 1.00 97.06 76 ASP A CA 1
ATOM 631 C C . ASP A 1 76 ? -12.683 -4.642 10.970 1.00 97.06 76 ASP A C 1
ATOM 633 O O . ASP A 1 76 ? -13.527 -4.158 11.723 1.00 97.06 76 ASP A O 1
ATOM 637 N N . ILE A 1 77 ? -11.924 -3.849 10.204 1.00 97.44 77 ILE A N 1
ATOM 638 C CA . ILE A 1 77 ? -12.057 -2.388 10.167 1.00 97.44 77 ILE A CA 1
ATOM 639 C C . ILE A 1 77 ? -13.019 -1.990 9.047 1.00 97.44 77 ILE A C 1
ATOM 641 O O . ILE A 1 77 ? -12.734 -2.184 7.862 1.00 97.44 77 ILE A O 1
ATOM 645 N N . HIS A 1 78 ? -14.110 -1.309 9.402 1.00 97.38 78 HIS A N 1
ATOM 646 C CA . HIS A 1 78 ? -15.053 -0.784 8.418 1.00 97.38 78 HIS A CA 1
ATOM 647 C C . HIS A 1 78 ? -14.476 0.368 7.587 1.00 97.38 78 HIS A C 1
ATOM 649 O O . HIS A 1 78 ? -14.147 1.446 8.097 1.00 97.38 78 HIS A O 1
ATOM 655 N N . LEU A 1 79 ? -14.447 0.155 6.272 1.00 97.44 79 LEU A N 1
ATOM 656 C CA . LEU A 1 79 ? -14.128 1.155 5.260 1.00 97.4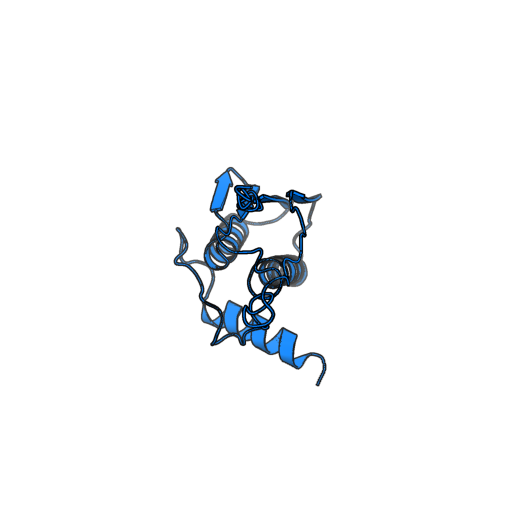4 79 LEU A CA 1
ATOM 657 C C . LEU A 1 79 ? -15.388 1.944 4.890 1.00 97.44 79 LEU A C 1
ATOM 659 O O . LEU A 1 79 ? -16.319 1.391 4.309 1.00 97.44 79 LEU A O 1
ATOM 663 N N . LYS A 1 80 ? -15.416 3.244 5.196 1.00 97.31 80 LYS A N 1
ATOM 664 C CA . LYS A 1 80 ? -16.542 4.116 4.821 1.00 97.31 80 LYS A CA 1
ATOM 665 C C . LYS A 1 80 ? -16.470 4.535 3.362 1.00 97.31 80 LYS A C 1
ATOM 667 O O . LYS A 1 80 ? -17.483 4.554 2.672 1.00 97.31 80 LYS A O 1
ATOM 672 N N . PHE A 1 81 ? -15.273 4.894 2.908 1.00 96.44 81 PHE A N 1
ATOM 673 C CA . PHE A 1 81 ? -15.011 5.174 1.505 1.00 96.44 81 PHE A CA 1
ATOM 674 C C . PHE A 1 81 ? -13.549 4.909 1.165 1.00 96.44 81 PHE A C 1
ATOM 676 O O . PHE A 1 81 ? -12.671 4.957 2.029 1.00 96.44 81 PHE A O 1
ATOM 683 N N . PHE A 1 82 ? -13.311 4.680 -0.121 1.00 97.62 82 PHE A N 1
ATOM 684 C CA . PHE A 1 82 ? -11.995 4.584 -0.728 1.00 97.62 82 PHE A CA 1
ATOM 685 C C . PHE A 1 82 ? -12.066 5.161 -2.137 1.00 97.62 82 PHE A C 1
ATOM 687 O O . PHE A 1 82 ? -12.999 4.863 -2.881 1.00 97.62 82 PHE A O 1
ATOM 694 N N . THR A 1 83 ? -11.083 5.975 -2.497 1.00 96.94 83 THR A N 1
ATOM 695 C CA . THR A 1 83 ? -10.917 6.517 -3.845 1.00 96.94 83 THR A CA 1
ATOM 696 C C . THR A 1 83 ? -9.449 6.477 -4.233 1.00 96.94 83 THR A C 1
ATOM 698 O O . THR A 1 83 ? -8.560 6.645 -3.392 1.00 96.94 83 THR A O 1
ATOM 701 N N . ILE A 1 84 ? -9.209 6.254 -5.519 1.00 93.75 84 ILE A N 1
ATOM 702 C CA . ILE A 1 84 ? -7.906 6.426 -6.141 1.00 93.75 84 ILE A CA 1
ATOM 703 C C . ILE A 1 84 ? -8.104 7.208 -7.435 1.00 93.75 84 ILE A C 1
ATOM 705 O O . ILE A 1 84 ? -8.770 6.747 -8.358 1.00 93.75 84 ILE A O 1
ATOM 709 N N . ASP A 1 85 ? -7.537 8.404 -7.474 1.00 90.69 85 ASP A N 1
ATOM 710 C CA . ASP A 1 85 ? -7.510 9.255 -8.650 1.00 90.69 85 ASP A CA 1
ATOM 711 C C . ASP A 1 85 ? -6.166 9.065 -9.339 1.00 90.69 85 ASP A C 1
ATOM 713 O O . ASP A 1 85 ? -5.114 9.405 -8.787 1.00 90.69 85 ASP A O 1
ATOM 717 N N . ALA A 1 86 ? -6.204 8.505 -10.544 1.00 84.19 86 ALA A N 1
ATOM 718 C CA . ALA A 1 86 ? -5.032 8.268 -11.366 1.00 84.19 86 ALA A CA 1
ATOM 719 C C . ALA A 1 86 ? -5.067 9.188 -12.587 1.00 84.19 86 ALA A C 1
ATOM 721 O O . ALA A 1 86 ? -5.870 8.988 -13.495 1.00 84.19 86 ALA A O 1
ATOM 722 N N . ASN A 1 87 ? -4.182 10.184 -12.618 1.00 74.44 87 ASN A N 1
ATOM 723 C CA . ASN A 1 87 ? -3.951 10.993 -13.813 1.00 74.44 87 ASN A CA 1
ATOM 724 C C . ASN A 1 87 ? -2.678 10.494 -14.492 1.00 74.44 87 ASN A C 1
ATOM 726 O O . ASN A 1 87 ? -1.612 11.084 -14.321 1.00 74.44 87 ASN A O 1
ATOM 730 N N . SER A 1 88 ? -2.798 9.373 -15.202 1.00 63.31 88 SER A N 1
ATOM 731 C CA . SER A 1 88 ? -1.718 8.789 -15.999 1.00 63.31 88 SER A CA 1
ATOM 732 C C . SER A 1 88 ? -2.015 8.999 -17.481 1.00 63.31 88 SER A C 1
ATOM 734 O O . SER A 1 88 ? -3.138 8.777 -17.940 1.00 63.31 88 SER A O 1
ATOM 736 N N . THR A 1 89 ? -1.011 9.430 -18.236 1.00 56.59 89 THR A N 1
ATOM 737 C CA . THR A 1 89 ? -1.009 9.295 -19.693 1.00 56.59 89 THR A CA 1
ATOM 738 C C . THR A 1 89 ? -0.182 8.067 -20.030 1.00 56.59 89 THR A C 1
ATOM 740 O O . THR A 1 89 ? 1.043 8.139 -20.074 1.00 56.59 89 THR A O 1
ATOM 743 N N . SER A 1 90 ? -0.842 6.937 -20.262 1.00 54.44 90 SER A N 1
ATOM 744 C CA . SER A 1 90 ? -0.194 5.701 -20.694 1.00 54.44 90 SER A CA 1
ATOM 745 C C . SER A 1 90 ? 0.166 5.780 -22.181 1.00 54.44 90 SER A C 1
ATOM 747 O O . SER A 1 90 ? -0.512 5.219 -23.039 1.00 54.44 90 SER A O 1
ATOM 749 N N . PHE A 1 91 ? 1.246 6.494 -22.500 1.00 57.31 91 PHE A N 1
ATOM 750 C CA . PHE A 1 91 ? 1.932 6.318 -23.777 1.00 57.31 91 PHE A CA 1
ATOM 751 C C . PHE A 1 91 ? 3.052 5.305 -23.581 1.00 57.31 91 PHE A C 1
ATOM 753 O O . PHE A 1 91 ? 4.053 5.584 -22.928 1.00 57.31 91 PHE A O 1
ATOM 760 N N . LEU A 1 92 ? 2.862 4.115 -24.148 1.00 63.69 92 LEU A N 1
ATOM 761 C CA . LEU A 1 92 ? 3.952 3.171 -24.3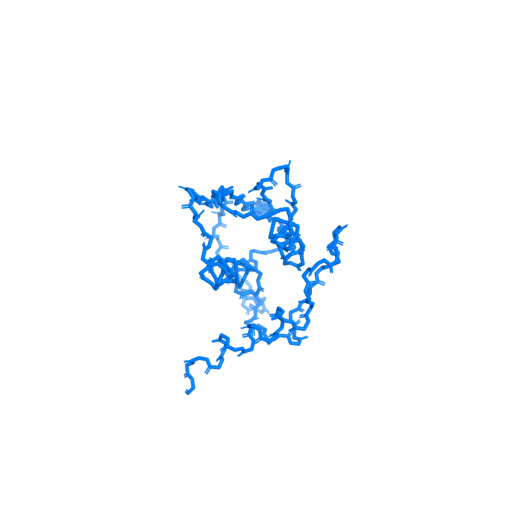28 1.00 63.69 92 LEU A CA 1
ATOM 762 C C . LEU A 1 92 ? 4.829 3.696 -25.469 1.00 63.69 92 LEU A C 1
ATOM 764 O O . LEU A 1 92 ? 4.496 3.511 -26.640 1.00 63.69 92 LEU A O 1
ATOM 768 N N . ASP A 1 93 ? 5.916 4.384 -25.134 1.00 66.69 93 ASP A N 1
ATOM 769 C CA . ASP A 1 93 ? 6.936 4.728 -26.119 1.00 66.69 93 ASP A CA 1
ATOM 770 C C . ASP A 1 93 ? 7.877 3.530 -26.301 1.00 66.69 93 ASP A C 1
ATOM 772 O O . ASP A 1 93 ? 8.783 3.301 -25.505 1.00 66.69 93 ASP A O 1
ATOM 776 N N . HIS A 1 94 ? 7.611 2.733 -27.336 1.00 74.62 94 HIS A N 1
ATOM 777 C CA . HIS A 1 94 ? 8.482 1.642 -27.784 1.00 74.62 94 HIS A CA 1
ATOM 778 C C . HIS A 1 94 ? 9.235 2.021 -29.069 1.00 74.62 94 HIS A C 1
ATOM 780 O O . HIS A 1 94 ? 9.489 1.174 -29.921 1.00 74.62 94 HIS A O 1
ATOM 786 N N . SER A 1 95 ? 9.531 3.312 -29.268 1.00 81.00 95 SER A N 1
ATOM 787 C CA . SER A 1 95 ? 10.296 3.766 -30.438 1.00 81.00 95 SER A CA 1
ATOM 788 C C . SER A 1 95 ? 11.754 3.291 -30.426 1.00 81.00 95 SER A C 1
ATOM 790 O O . SER A 1 95 ? 12.359 3.171 -31.491 1.00 81.00 95 SER A O 1
ATOM 792 N N . ASP A 1 96 ? 12.294 2.976 -29.246 1.00 80.81 96 ASP A N 1
ATOM 793 C CA . ASP A 1 96 ? 13.572 2.292 -29.061 1.00 80.81 96 ASP A CA 1
ATOM 794 C C . ASP A 1 96 ? 13.334 0.919 -28.413 1.00 80.81 96 ASP A C 1
ATOM 796 O O . ASP A 1 96 ? 13.053 0.810 -27.218 1.00 80.81 96 ASP A O 1
ATOM 800 N N . GLU A 1 97 ? 13.448 -0.143 -29.214 1.00 82.19 97 GLU A N 1
ATOM 801 C CA . GLU A 1 97 ? 13.236 -1.526 -28.769 1.00 82.19 97 GLU A CA 1
ATOM 802 C C . GLU A 1 97 ? 14.285 -2.001 -27.745 1.00 82.19 97 GLU A C 1
ATOM 804 O O . GLU A 1 97 ? 14.066 -3.004 -27.063 1.00 82.19 97 GLU A O 1
ATOM 809 N N . ALA A 1 98 ? 15.416 -1.294 -27.609 1.00 82.81 98 ALA A N 1
ATOM 810 C CA . ALA A 1 98 ? 16.441 -1.617 -26.621 1.00 82.81 98 ALA A CA 1
ATOM 811 C C . ALA A 1 98 ? 16.098 -1.106 -25.209 1.00 82.81 98 ALA A C 1
ATOM 813 O O . ALA A 1 98 ? 16.718 -1.553 -24.239 1.00 82.81 98 ALA A O 1
ATOM 814 N N . ILE A 1 99 ? 15.129 -0.191 -25.070 1.00 75.31 99 ILE A N 1
ATOM 815 C CA . ILE A 1 99 ? 14.709 0.360 -23.777 1.00 75.31 99 ILE A CA 1
ATOM 816 C C . ILE A 1 99 ? 13.624 -0.543 -23.158 1.00 75.31 99 ILE A C 1
ATOM 818 O O . ILE A 1 99 ? 12.576 -0.761 -23.773 1.00 75.31 99 ILE A O 1
ATOM 822 N N . PRO A 1 100 ? 13.821 -1.062 -21.929 1.00 72.44 100 PRO A N 1
ATOM 823 C CA . PRO A 1 100 ? 12.798 -1.841 -21.237 1.00 72.44 100 PRO A CA 1
ATOM 824 C C . PRO A 1 100 ? 11.509 -1.040 -21.006 1.00 72.44 100 PRO A C 1
ATOM 826 O O . PRO A 1 100 ? 11.542 0.087 -20.519 1.00 72.44 100 PRO A O 1
ATOM 829 N N . LEU A 1 101 ? 10.358 -1.661 -21.274 1.00 74.81 101 LEU A N 1
ATOM 830 C CA . LEU A 1 101 ? 9.024 -1.053 -21.154 1.00 74.81 101 LEU A CA 1
ATOM 831 C C . LEU A 1 101 ? 8.481 -0.983 -19.708 1.00 74.81 101 LEU A C 1
ATOM 833 O O . LEU A 1 101 ? 7.272 -1.025 -19.488 1.00 74.81 101 LEU A O 1
ATOM 837 N N . GLY A 1 102 ? 9.366 -0.891 -18.715 1.00 75.12 102 GLY A N 1
ATOM 838 C CA . GLY A 1 102 ? 9.023 -0.868 -17.293 1.00 75.12 102 GLY A CA 1
ATOM 839 C C . GLY A 1 102 ? 9.921 -1.766 -16.445 1.00 75.12 102 GLY A C 1
ATOM 840 O O . GLY A 1 102 ? 10.945 -2.271 -16.908 1.00 75.12 102 GLY A O 1
ATOM 841 N N . VAL A 1 103 ? 9.518 -1.959 -15.188 1.00 82.31 103 VAL A N 1
ATOM 842 C CA . VAL A 1 103 ? 10.220 -2.798 -14.208 1.00 82.31 103 VAL A CA 1
ATOM 843 C C . VAL A 1 103 ? 9.460 -4.124 -14.056 1.00 82.31 103 VAL A C 1
ATOM 845 O O . VAL A 1 103 ? 8.238 -4.099 -13.885 1.00 82.31 103 VAL A O 1
ATOM 848 N N . PRO A 1 104 ? 10.127 -5.291 -14.151 1.00 88.00 104 PRO A N 1
ATOM 849 C CA . PRO A 1 104 ? 9.470 -6.572 -13.909 1.00 88.00 104 PRO A CA 1
ATOM 850 C C . PRO A 1 104 ? 8.981 -6.678 -12.453 1.00 88.00 104 PRO A C 1
ATOM 852 O O . PRO A 1 104 ? 9.552 -6.028 -11.578 1.00 88.00 104 PRO A O 1
ATOM 855 N N . PRO A 1 105 ? 7.968 -7.519 -12.167 1.00 91.25 105 PRO A N 1
ATOM 856 C CA . PRO A 1 105 ? 7.552 -7.795 -10.798 1.00 91.25 105 PRO A CA 1
ATOM 857 C C . PRO A 1 105 ? 8.704 -8.328 -9.941 1.00 91.25 105 PRO A C 1
ATOM 859 O O . P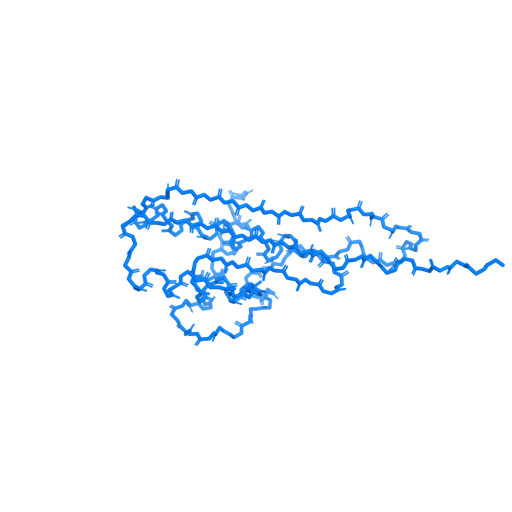RO A 1 105 ? 9.382 -9.289 -10.315 1.00 91.25 105 PRO A O 1
ATOM 862 N N . GLU A 1 106 ? 8.901 -7.715 -8.783 1.00 93.75 106 GLU A N 1
ATOM 863 C CA . GLU A 1 106 ? 9.958 -8.039 -7.834 1.00 93.75 106 GLU A CA 1
ATOM 864 C C . GLU A 1 106 ? 9.451 -8.946 -6.706 1.00 93.75 106 GLU A C 1
ATOM 866 O O . GLU A 1 106 ? 8.273 -8.956 -6.345 1.00 93.75 106 GLU A O 1
ATOM 871 N N . THR A 1 107 ? 10.367 -9.713 -6.113 1.00 95.50 107 THR A N 1
ATOM 872 C CA . THR A 1 107 ? 10.102 -10.445 -4.866 1.00 95.50 107 THR A CA 1
ATOM 873 C C . THR A 1 107 ? 10.094 -9.489 -3.674 1.00 95.50 107 THR A C 1
ATOM 875 O O . THR A 1 107 ? 10.555 -8.348 -3.769 1.00 95.50 107 THR A O 1
ATOM 878 N N . GLY A 1 108 ? 9.668 -9.966 -2.502 1.00 95.00 108 GLY A N 1
ATOM 879 C CA . GLY A 1 108 ? 9.758 -9.196 -1.262 1.00 95.00 108 GLY A CA 1
ATOM 880 C C . GLY A 1 108 ? 11.187 -8.713 -0.975 1.00 95.00 108 GLY A C 1
ATOM 881 O O . GLY A 1 108 ? 11.394 -7.587 -0.529 1.00 95.00 108 GLY A O 1
ATOM 882 N N . ALA A 1 109 ? 12.205 -9.517 -1.285 1.00 95.81 109 ALA A N 1
ATOM 883 C CA . ALA A 1 109 ? 13.602 -9.099 -1.154 1.00 95.81 109 ALA A CA 1
ATOM 884 C C . ALA A 1 109 ? 14.031 -8.039 -2.188 1.00 95.81 109 ALA A C 1
ATOM 886 O O . ALA A 1 109 ? 14.913 -7.238 -1.877 1.00 95.81 109 ALA A O 1
ATOM 887 N N . GLY A 1 110 ? 13.429 -8.049 -3.382 1.00 94.69 110 GLY A N 1
ATOM 888 C CA . GLY A 1 110 ? 13.744 -7.131 -4.479 1.00 94.69 110 GLY A CA 1
ATOM 889 C C . GLY A 1 110 ? 13.152 -5.736 -4.293 1.00 94.69 110 GLY A C 1
ATOM 890 O O . GLY A 1 110 ? 13.839 -4.756 -4.565 1.00 94.69 110 GLY A O 1
ATOM 891 N N . VAL A 1 111 ? 11.938 -5.638 -3.736 1.00 92.69 111 VAL A N 1
ATOM 892 C CA . VAL A 1 111 ? 11.256 -4.345 -3.607 1.00 92.69 111 VAL A CA 1
ATOM 893 C C . VAL A 1 111 ? 12.010 -3.369 -2.696 1.00 92.69 111 VAL A C 1
ATOM 895 O O . VAL A 1 111 ? 12.362 -3.664 -1.543 1.00 92.69 111 VAL A O 1
ATOM 898 N N . GLN A 1 112 ? 12.237 -2.156 -3.197 1.00 92.38 112 GLN A N 1
ATOM 899 C CA . GLN A 1 112 ? 12.980 -1.119 -2.478 1.00 92.38 112 GLN A CA 1
ATOM 900 C C . GLN A 1 112 ? 12.078 -0.302 -1.537 1.00 92.38 112 GLN A C 1
ATOM 902 O O . GLN A 1 112 ? 11.606 0.767 -1.894 1.00 92.38 112 GLN A O 1
ATOM 907 N N . LEU A 1 113 ? 11.855 -0.721 -0.298 1.00 94.69 113 LEU A N 1
ATOM 908 C CA . LEU A 1 113 ? 11.009 0.054 0.626 1.00 94.69 113 LEU A CA 1
ATOM 909 C C . LEU A 1 113 ? 11.665 1.364 1.103 1.00 94.69 113 LEU A C 1
ATOM 911 O O . LEU A 1 113 ? 12.860 1.397 1.392 1.00 94.69 113 LEU A O 1
ATOM 915 N N . GLU A 1 114 ? 10.870 2.428 1.219 1.00 95.25 114 GLU A N 1
ATOM 916 C CA . GLU A 1 114 ? 11.304 3.715 1.775 1.00 95.25 114 GLU A CA 1
ATOM 917 C C . GLU A 1 114 ? 11.302 3.713 3.312 1.00 95.25 114 GLU A C 1
ATOM 919 O O . GLU A 1 114 ? 10.610 2.919 3.957 1.00 95.25 114 GLU A O 1
ATOM 924 N N . GLU A 1 115 ? 12.059 4.635 3.912 1.00 96.50 115 GLU A N 1
ATOM 925 C CA . GLU A 1 115 ? 12.010 4.884 5.354 1.00 96.50 115 GLU A CA 1
ATOM 926 C C . GLU A 1 115 ? 10.801 5.767 5.702 1.00 96.50 115 GLU A C 1
ATOM 928 O O . GLU A 1 115 ? 10.740 6.929 5.289 1.00 96.50 115 GLU A O 1
ATOM 933 N N . PRO A 1 116 ? 9.824 5.254 6.469 1.00 97.00 116 PRO A N 1
ATOM 934 C CA . PRO A 1 116 ? 8.635 6.006 6.813 1.00 97.00 116 PRO A CA 1
ATOM 935 C C . PRO A 1 116 ? 8.930 7.018 7.921 1.00 97.00 116 PRO A C 1
ATOM 937 O O . PRO A 1 116 ? 9.834 6.874 8.743 1.00 97.00 116 PRO A O 1
ATOM 940 N N . THR A 1 117 ? 8.062 8.014 8.039 1.00 96.62 117 THR A N 1
ATOM 941 C CA . THR A 1 117 ? 8.118 9.012 9.119 1.00 96.62 117 THR A CA 1
ATOM 942 C C . THR A 1 117 ? 7.818 8.424 10.503 1.00 96.62 117 THR A C 1
ATOM 944 O O . THR A 1 117 ? 8.057 9.069 11.523 1.00 96.62 117 THR A O 1
ATOM 947 N N . ASN A 1 118 ? 7.256 7.214 10.551 1.00 95.31 118 ASN A N 1
ATOM 948 C CA . ASN A 1 118 ? 7.078 6.427 11.764 1.00 95.31 118 ASN A CA 1
ATOM 949 C C . ASN A 1 118 ? 7.273 4.935 11.452 1.00 95.31 118 ASN A C 1
ATOM 951 O O . ASN A 1 118 ? 6.809 4.458 10.421 1.00 95.31 118 ASN A O 1
ATOM 955 N N . ASN A 1 119 ? 7.902 4.186 12.357 1.00 95.69 119 ASN A N 1
ATOM 956 C CA . ASN A 1 119 ? 8.325 2.799 12.120 1.00 95.69 119 ASN A C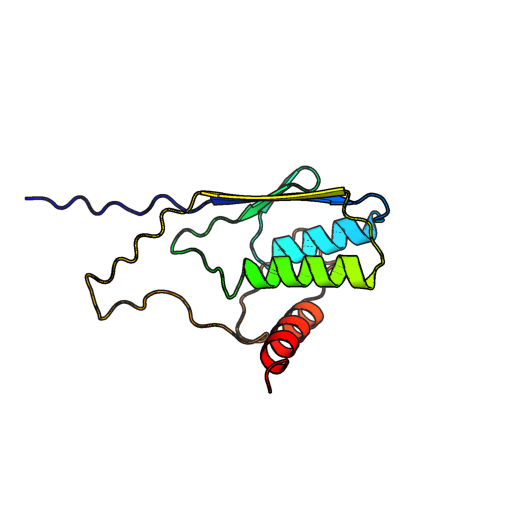A 1
ATOM 957 C C . ASN A 1 119 ? 7.331 1.729 12.608 1.00 95.69 119 ASN A C 1
ATOM 959 O O . ASN A 1 119 ? 7.742 0.655 13.034 1.00 95.69 119 ASN A O 1
ATOM 963 N N . GLN A 1 120 ? 6.022 1.999 12.568 1.00 96.38 120 GLN A N 1
ATOM 964 C CA . GLN A 1 120 ? 5.034 1.023 13.046 1.00 96.38 120 GLN A CA 1
ATOM 965 C C . GLN A 1 120 ? 4.845 -0.182 12.118 1.00 96.38 120 GLN A C 1
ATOM 967 O O . GLN A 1 120 ? 4.598 -1.286 12.600 1.00 96.38 120 GLN A O 1
ATOM 972 N N . SER A 1 121 ? 4.943 0.012 10.800 1.00 96.56 121 SER A N 1
ATOM 973 C CA . SER A 1 121 ? 4.884 -1.102 9.853 1.00 96.56 121 SER A CA 1
ATOM 974 C C . SER A 1 121 ? 6.237 -1.812 9.772 1.00 96.56 121 SER A C 1
ATOM 976 O O . SER A 1 121 ? 7.294 -1.170 9.752 1.00 96.56 121 SER A O 1
ATOM 978 N N . SER A 1 122 ? 6.201 -3.144 9.723 1.00 96.06 122 SER A N 1
ATOM 979 C CA . SER A 1 122 ? 7.390 -3.994 9.634 1.00 96.06 122 SER A CA 1
ATOM 980 C C . SER A 1 122 ? 7.785 -4.224 8.179 1.00 96.06 122 SER A C 1
ATOM 982 O O . SER A 1 122 ? 6.959 -4.654 7.373 1.00 96.06 122 SER A O 1
ATOM 984 N N . VAL A 1 123 ? 9.066 -4.007 7.864 1.00 97.12 123 VAL A N 1
ATOM 985 C CA . VAL A 1 123 ? 9.652 -4.366 6.562 1.00 97.12 123 VAL A CA 1
ATOM 986 C C . VAL A 1 123 ? 9.469 -5.854 6.284 1.00 97.12 123 VAL A C 1
ATOM 988 O O . VAL A 1 123 ? 9.020 -6.207 5.202 1.00 97.12 123 VAL A O 1
ATOM 991 N N . GLY A 1 124 ? 9.759 -6.718 7.264 1.00 97.50 124 GLY A N 1
ATOM 992 C CA . GLY A 1 124 ? 9.630 -8.170 7.104 1.00 97.50 124 GLY A CA 1
ATOM 993 C C . GLY A 1 124 ? 8.215 -8.572 6.697 1.00 97.50 124 GLY A C 1
ATOM 994 O O . GLY A 1 124 ? 8.035 -9.210 5.672 1.00 97.50 124 GLY A O 1
ATOM 995 N N . THR A 1 125 ? 7.203 -8.068 7.407 1.00 96.75 125 THR A N 1
ATOM 996 C CA . THR A 1 125 ? 5.794 -8.369 7.104 1.00 96.75 125 THR A CA 1
ATOM 997 C C . THR A 1 125 ? 5.376 -7.917 5.705 1.00 96.75 125 THR A C 1
ATOM 999 O O . THR A 1 125 ? 4.621 -8.616 5.037 1.00 96.75 125 THR A O 1
ATOM 1002 N N . ILE A 1 126 ? 5.854 -6.757 5.244 1.00 96.88 126 ILE A N 1
ATOM 1003 C CA . ILE A 1 126 ? 5.561 -6.273 3.887 1.00 96.88 126 ILE A CA 1
ATOM 1004 C C . ILE A 1 126 ? 6.204 -7.180 2.834 1.00 96.88 126 ILE A C 1
ATOM 1006 O O . ILE A 1 126 ? 5.558 -7.517 1.844 1.00 96.88 126 ILE A O 1
ATOM 1010 N N . ARG A 1 127 ? 7.450 -7.608 3.054 1.00 97.50 127 ARG A N 1
ATOM 1011 C CA . ARG A 1 127 ? 8.146 -8.524 2.143 1.00 97.50 127 ARG A CA 1
ATOM 1012 C C . ARG A 1 127 ? 7.475 -9.892 2.090 1.00 97.50 127 ARG A C 1
ATOM 1014 O O . ARG A 1 127 ? 7.186 -10.375 1.000 1.00 97.50 127 ARG A O 1
ATOM 1021 N N . ASP A 1 128 ? 7.144 -10.447 3.252 1.00 97.19 128 ASP A N 1
ATOM 1022 C CA . ASP A 1 128 ? 6.446 -11.728 3.369 1.00 97.19 128 ASP A CA 1
ATOM 1023 C C . ASP A 1 128 ? 5.091 -11.687 2.649 1.00 97.19 128 ASP A C 1
ATOM 1025 O O . ASP A 1 128 ? 4.710 -12.648 1.986 1.00 97.19 128 ASP A O 1
ATOM 1029 N N . PHE A 1 129 ? 4.373 -10.559 2.725 1.00 96.31 129 PHE A N 1
ATOM 1030 C CA . PHE A 1 129 ? 3.119 -10.365 1.998 1.00 96.31 129 PHE A CA 1
ATOM 1031 C C . PHE A 1 129 ? 3.305 -10.414 0.474 1.00 96.31 129 PHE A C 1
ATOM 1033 O O . PHE A 1 129 ? 2.524 -11.071 -0.216 1.00 96.31 129 PHE A O 1
ATOM 1040 N N . ILE A 1 130 ? 4.331 -9.745 -0.059 1.00 95.38 130 ILE A N 1
ATOM 1041 C CA . ILE A 1 130 ? 4.625 -9.731 -1.503 1.00 95.38 130 ILE A CA 1
ATOM 1042 C C . ILE A 1 130 ? 4.975 -11.139 -1.996 1.00 95.38 130 ILE A C 1
ATOM 1044 O O . ILE A 1 130 ? 4.458 -11.596 -3.022 1.00 95.38 130 ILE A O 1
ATOM 1048 N N . ASP A 1 131 ? 5.798 -11.861 -1.237 1.00 95.69 131 ASP A N 1
ATOM 1049 C CA . ASP A 1 131 ? 6.160 -13.238 -1.567 1.00 95.69 131 ASP A CA 1
ATOM 1050 C C . ASP A 1 131 ? 4.947 -14.176 -1.461 1.00 95.69 131 ASP A C 1
ATOM 1052 O O . ASP A 1 131 ? 4.744 -15.029 -2.327 1.00 95.69 131 ASP A O 1
ATOM 1056 N N . ALA A 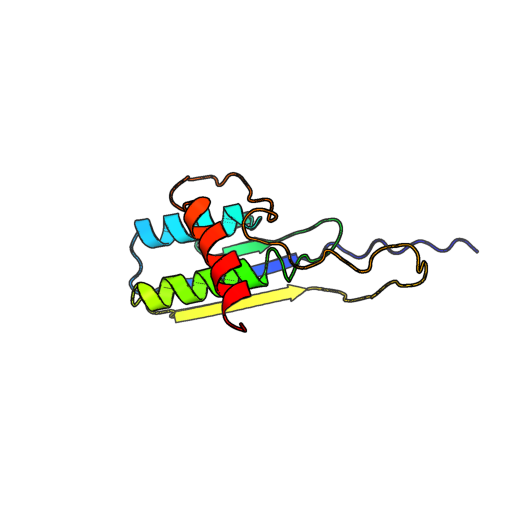1 132 ? 4.087 -13.997 -0.454 1.00 94.25 132 ALA A N 1
ATOM 1057 C CA . ALA A 1 132 ? 2.850 -14.762 -0.313 1.00 94.25 132 ALA A CA 1
ATOM 1058 C C . ALA A 1 132 ? 1.890 -14.533 -1.491 1.00 94.25 132 ALA A C 1
ATOM 1060 O O . ALA A 1 132 ? 1.360 -15.500 -2.037 1.00 94.25 132 ALA A O 1
ATOM 1061 N N . ALA A 1 133 ? 1.707 -13.283 -1.929 1.00 89.69 133 ALA A N 1
ATOM 1062 C CA . ALA A 1 133 ? 0.889 -12.959 -3.098 1.00 89.69 133 ALA A CA 1
ATOM 1063 C C . ALA A 1 133 ? 1.438 -13.619 -4.374 1.00 89.69 133 ALA A C 1
ATOM 1065 O O . ALA A 1 133 ? 0.676 -14.194 -5.150 1.00 89.69 133 ALA A O 1
ATOM 1066 N N . SER A 1 134 ? 2.761 -13.616 -4.548 1.00 86.50 134 SER A N 1
ATOM 1067 C CA . SER A 1 134 ? 3.439 -14.275 -5.673 1.00 86.50 134 SER A CA 1
ATOM 1068 C C . SER A 1 134 ? 3.295 -15.803 -5.647 1.00 86.50 134 SER A C 1
ATOM 1070 O O . SER A 1 134 ? 3.264 -16.454 -6.691 1.00 86.50 134 SER A O 1
ATOM 1072 N N . ASN A 1 135 ? 3.206 -16.394 -4.455 1.00 91.25 135 ASN A N 1
ATOM 1073 C CA . ASN A 1 135 ? 3.049 -17.836 -4.267 1.00 91.25 135 ASN A CA 1
ATOM 1074 C C . ASN A 1 135 ? 1.593 -18.317 -4.363 1.00 91.25 135 ASN A C 1
ATOM 1076 O O . ASN A 1 135 ? 1.371 -19.521 -4.447 1.00 91.25 135 ASN A O 1
ATOM 1080 N N . ALA A 1 136 ? 0.606 -17.416 -4.373 1.00 89.62 136 ALA A N 1
ATOM 1081 C CA . ALA A 1 136 ? -0.814 -17.771 -4.344 1.00 89.62 136 ALA A CA 1
ATOM 1082 C C . ALA A 1 136 ? -1.312 -18.513 -5.600 1.00 89.62 136 ALA A C 1
ATOM 1084 O O . ALA A 1 136 ? -2.398 -19.087 -5.585 1.00 89.62 136 ALA A O 1
ATOM 1085 N N . THR A 1 137 ? -0.542 -18.491 -6.689 1.00 85.19 137 THR A N 1
ATOM 1086 C CA . THR A 1 137 ? -0.893 -19.123 -7.971 1.00 85.19 137 THR A CA 1
ATOM 1087 C C . THR A 1 137 ? -0.041 -20.356 -8.285 1.00 85.19 137 THR A C 1
ATOM 1089 O O . THR A 1 137 ? 0.080 -20.722 -9.455 1.00 85.19 137 THR A O 1
ATOM 1092 N N . ARG A 1 138 ? 0.611 -20.943 -7.276 1.00 72.88 138 ARG A N 1
ATOM 1093 C CA . ARG A 1 138 ? 1.448 -22.144 -7.408 1.00 72.88 138 ARG A CA 1
ATOM 1094 C C . ARG A 1 138 ? 0.726 -23.404 -6.952 1.00 72.88 138 ARG A C 1
ATOM 1096 O O . ARG A 1 138 ? -0.132 -23.301 -6.050 1.00 72.88 138 ARG A O 1
#

pLDDT: mean 87.1, std 15.43, range [34.88, 98.19]

Organism: NCBI:txid748831

Foldseek 3Di:
DDDPPPQFDWKKKKKAWDWDDDDPLNQVQLQQLLVQLQWDDPDDRITMHTDRRDPPCQQRVVLSVVVVVVSCVVVVIDIPDIDMDIPGDPDQPCVDVVDDSDDPHDALVGRRTDGGPDDSHDSVVSRVSRNVVVVVVD

Secondary structure (DSSP, 8-state):
------PPPPPEEEEEEEESS--HHHHHHHHHHHHHTTPEEEETTEEEEE-SS---IIIIIHHHHHHHHHHHHHTT--EEEEEEEEE-------SSTTS-SSPPPPPTTTS-----SS--S-HHHHHHHHHHHHHTT-

Radius of gyration: 16.78 Å; chains: 1; bounding box: 33×42×54 Å

Sequence (138 aa):
MLYLGLNPAPTMLTLSFDLADATPNDRNYLRSMFERFGWKRLGGSVFRYKDENNDDWLNRVVPSIMFFRSFIVERDIHLKFFTIDANSTSFLDHSDEAIPLGVPPETGAGVQLEEPTNNQSSVGTIRDFIDAASNATR